Protein AF-A0A847DT88-F1 (afdb_monomer_lite)

Structure (mmCIF, N/CA/C/O backbone):
data_AF-A0A847DT88-F1
#
_entry.id   AF-A0A847DT88-F1
#
loop_
_atom_site.group_PDB
_atom_site.id
_atom_site.type_symbol
_atom_site.label_atom_id
_atom_site.label_alt_id
_atom_site.label_comp_id
_atom_site.label_asym_id
_atom_site.label_entity_id
_atom_site.label_seq_id
_atom_site.pdbx_PDB_ins_code
_atom_site.Cartn_x
_atom_site.Cartn_y
_atom_site.Cartn_z
_atom_site.occupancy
_atom_site.B_iso_or_equiv
_atom_site.auth_seq_id
_atom_site.auth_comp_id
_atom_site.auth_asym_id
_atom_site.auth_atom_id
_atom_site.pdbx_PDB_model_num
ATOM 1 N N . MET A 1 1 ? -21.018 62.733 86.954 1.00 41.62 1 MET A N 1
ATOM 2 C CA . MET A 1 1 ? -21.246 61.276 86.847 1.00 41.62 1 MET A CA 1
ATOM 3 C C . MET A 1 1 ? -22.224 61.016 85.708 1.00 41.62 1 MET A C 1
ATOM 5 O O . MET A 1 1 ? -23.299 61.587 85.731 1.00 41.62 1 MET A O 1
ATOM 9 N N . ALA A 1 2 ? -21.806 60.166 84.765 1.00 44.62 2 ALA A N 1
ATOM 10 C CA . ALA A 1 2 ? -22.601 59.378 83.811 1.00 44.62 2 ALA A CA 1
ATOM 11 C C . ALA A 1 2 ? -23.468 60.050 82.716 1.00 44.62 2 ALA A C 1
ATOM 13 O O . ALA A 1 2 ? -24.457 60.716 82.987 1.00 44.62 2 ALA A O 1
ATOM 14 N N . GLY A 1 3 ? -23.183 59.635 81.470 1.00 40.00 3 GLY A N 1
ATOM 15 C CA . GLY A 1 3 ? -24.167 59.424 80.396 1.00 40.00 3 GLY A CA 1
ATOM 16 C C . GLY A 1 3 ? -24.151 60.483 79.288 1.00 40.00 3 GLY A C 1
ATOM 17 O O . GLY A 1 3 ? -24.139 61.665 79.569 1.00 40.00 3 GLY A O 1
ATOM 18 N N . ARG A 1 4 ? -24.188 60.165 77.993 1.00 46.09 4 ARG A N 1
ATOM 19 C CA . ARG A 1 4 ? -24.319 58.883 77.293 1.00 46.09 4 ARG A CA 1
ATOM 20 C C . ARG A 1 4 ? -23.948 59.117 75.820 1.00 46.09 4 ARG A C 1
ATOM 22 O O . ARG A 1 4 ? -24.360 60.094 75.210 1.00 46.09 4 ARG A O 1
ATOM 29 N N . SER A 1 5 ? -23.182 58.172 75.295 1.00 59.91 5 SER A N 1
ATOM 30 C CA . SER A 1 5 ? -22.892 57.888 73.886 1.00 59.91 5 SER A CA 1
ATOM 31 C C . SER A 1 5 ? -24.129 57.856 72.970 1.00 59.91 5 SER A C 1
ATOM 33 O O . SER A 1 5 ? -25.102 57.203 73.332 1.00 59.91 5 SER A O 1
ATOM 35 N N . LEU A 1 6 ? -24.025 58.444 71.764 1.00 51.62 6 LEU A N 1
ATOM 36 C CA . LEU A 1 6 ? -24.743 58.067 70.526 1.00 51.62 6 LEU A CA 1
ATOM 37 C C . LEU A 1 6 ? -23.864 58.483 69.318 1.00 51.62 6 LEU A C 1
ATOM 39 O O . LEU A 1 6 ? -23.797 59.650 68.955 1.00 51.62 6 LEU A O 1
ATOM 43 N N . ASN A 1 7 ? -22.970 57.636 68.805 1.00 53.47 7 ASN A N 1
ATOM 44 C CA . ASN A 1 7 ? -23.227 56.530 67.873 1.00 53.47 7 ASN A CA 1
ATOM 45 C C . ASN A 1 7 ? -23.867 56.985 66.540 1.00 53.47 7 ASN A C 1
ATOM 47 O O . ASN A 1 7 ? -25.078 56.905 66.363 1.00 53.47 7 ASN A O 1
ATOM 51 N N . ARG A 1 8 ? -23.041 57.409 65.570 1.00 51.41 8 ARG A N 1
ATOM 52 C CA . ARG A 1 8 ? -23.407 57.413 64.141 1.00 51.41 8 ARG A CA 1
ATOM 53 C C . ARG A 1 8 ? -22.542 56.402 63.394 1.00 51.41 8 ARG A C 1
ATOM 55 O O . ARG A 1 8 ? -21.499 56.735 62.839 1.00 51.41 8 ARG A O 1
ATOM 62 N N . ARG A 1 9 ? -22.992 55.146 63.397 1.00 55.00 9 ARG A N 1
ATOM 63 C CA . ARG A 1 9 ? -22.516 54.115 62.470 1.00 55.00 9 ARG A CA 1
ATOM 64 C C . ARG A 1 9 ? -23.009 54.460 61.069 1.00 55.00 9 ARG A C 1
ATOM 66 O O . ARG A 1 9 ? -24.211 54.488 60.816 1.00 55.00 9 ARG A O 1
ATOM 73 N N . ARG A 1 10 ? -22.065 54.736 60.172 1.00 61.44 10 ARG A N 1
ATOM 74 C CA . ARG A 1 10 ? -22.292 54.831 58.731 1.00 61.44 10 ARG A CA 1
ATOM 75 C C . ARG A 1 10 ? -22.450 53.403 58.209 1.00 61.44 10 ARG A C 1
ATOM 77 O O . ARG A 1 10 ? -21.512 52.615 58.284 1.00 61.44 10 ARG A O 1
ATOM 84 N N . TRP A 1 11 ? -23.655 53.074 57.765 1.00 50.69 11 TRP A N 1
ATOM 85 C CA . TRP A 1 11 ? -23.978 51.827 57.085 1.00 50.69 11 TRP A CA 1
ATOM 86 C C . TRP A 1 11 ? -23.220 51.768 55.754 1.00 50.69 11 TRP A C 1
ATOM 88 O O . TRP A 1 11 ? -23.445 52.599 54.877 1.00 50.69 11 TRP A O 1
ATOM 98 N N . ILE A 1 12 ? -22.308 50.808 55.622 1.00 57.25 12 ILE A N 1
ATOM 99 C CA . ILE A 1 12 ? -21.834 50.316 54.328 1.00 57.25 12 ILE A CA 1
ATOM 100 C C . ILE A 1 12 ? -22.327 48.876 54.259 1.00 57.25 12 ILE A C 1
ATOM 102 O O . ILE A 1 12 ? -21.757 47.982 54.883 1.00 57.25 12 ILE A O 1
ATOM 106 N N . ASP A 1 13 ? -23.435 48.686 53.548 1.00 52.19 13 ASP A N 1
ATOM 107 C CA . ASP A 1 13 ? -23.951 47.375 53.177 1.00 52.19 13 ASP A CA 1
ATOM 108 C C . ASP A 1 13 ? -23.010 46.738 52.151 1.00 52.19 13 ASP A C 1
ATOM 110 O O . ASP A 1 13 ? -23.148 46.914 50.940 1.00 52.19 13 ASP A O 1
ATOM 114 N N . SER A 1 14 ? -22.045 45.964 52.636 1.00 59.62 14 SER A N 1
ATOM 115 C CA . SER A 1 14 ? -21.338 44.989 51.810 1.00 59.62 14 SER A CA 1
ATOM 116 C C . SER A 1 14 ? -22.218 43.746 51.699 1.00 59.62 14 SER A C 1
ATOM 118 O O . SER A 1 14 ? -22.189 42.875 52.568 1.00 59.62 14 SER A O 1
ATOM 120 N N . ARG A 1 15 ? -23.027 43.654 50.637 1.00 58.81 15 ARG A N 1
ATOM 121 C CA . ARG A 1 15 ? -23.693 42.394 50.269 1.00 58.81 15 ARG A CA 1
ATOM 122 C C . ARG A 1 15 ? -22.608 41.324 50.055 1.00 58.81 15 ARG A C 1
ATOM 124 O O . ARG A 1 15 ? -21.736 41.551 49.213 1.00 58.81 15 ARG A O 1
ATOM 131 N N . PRO A 1 16 ? -22.618 40.178 50.762 1.00 53.41 16 PRO A N 1
ATOM 132 C CA . PRO A 1 16 ? -21.687 39.099 50.463 1.00 53.41 16 PRO A CA 1
ATOM 133 C C . PRO A 1 16 ? -21.986 38.584 49.052 1.00 53.41 16 PRO A C 1
ATOM 135 O O . PRO A 1 16 ? -23.102 38.167 48.741 1.00 53.41 16 PRO A O 1
ATOM 138 N N . GLY A 1 17 ? -20.994 38.708 48.171 1.00 53.78 17 GLY A N 1
ATOM 139 C CA . GLY A 1 17 ? -21.103 38.341 46.768 1.00 53.78 17 GLY A CA 1
ATOM 140 C C . GLY A 1 17 ? -21.429 36.860 46.608 1.00 53.78 17 GLY A C 1
ATOM 141 O O . GLY A 1 17 ? -20.815 36.008 47.237 1.00 53.78 17 GLY A O 1
ATOM 142 N N . VAL A 1 18 ? -22.362 36.562 45.707 1.00 55.72 18 VAL A N 1
ATOM 143 C CA . VAL A 1 18 ? -22.735 35.207 45.255 1.00 55.72 18 VAL A CA 1
ATOM 144 C C . VAL A 1 18 ? -21.603 34.544 44.431 1.00 55.72 18 VAL A C 1
ATOM 146 O O . VAL A 1 18 ? -21.660 33.365 44.093 1.00 55.72 18 VAL A O 1
ATOM 149 N N . GLY A 1 19 ? -20.526 35.286 44.145 1.00 57.56 19 GLY A N 1
ATOM 150 C CA . GLY A 1 19 ? -19.378 34.864 43.338 1.00 57.56 19 GLY A CA 1
ATOM 151 C C . GLY A 1 19 ? -18.666 33.574 43.779 1.00 57.56 19 GLY A C 1
ATOM 152 O O . GLY A 1 19 ? -18.529 32.679 42.948 1.00 57.56 19 GLY A O 1
ATOM 153 N N . PRO A 1 20 ? -18.226 33.405 45.041 1.00 59.47 20 PRO A N 1
ATOM 154 C CA . PRO A 1 20 ? -17.374 32.277 45.417 1.00 59.47 20 PRO A CA 1
ATOM 155 C C . PRO A 1 20 ? -18.112 30.931 45.354 1.00 59.47 20 PRO A C 1
ATOM 157 O O . PRO A 1 20 ? -17.500 29.907 45.066 1.00 59.47 20 PRO A O 1
ATOM 160 N N . LEU A 1 21 ? -19.434 30.936 45.550 1.00 61.62 21 LEU A N 1
ATOM 161 C CA . LEU A 1 21 ? -20.271 29.735 45.507 1.00 61.62 21 LEU A CA 1
ATOM 162 C C . LEU A 1 21 ? -20.479 29.235 44.067 1.00 61.62 21 LEU A C 1
ATOM 164 O O . LEU A 1 21 ? -20.412 28.035 43.812 1.00 61.62 21 LEU A O 1
ATOM 168 N N . LEU A 1 22 ? -20.640 30.153 43.108 1.00 62.78 22 LEU A N 1
ATOM 169 C CA . LEU A 1 22 ? -20.729 29.820 41.682 1.00 62.78 22 LEU A CA 1
ATOM 170 C C . LEU A 1 22 ? -19.383 29.335 41.114 1.00 62.78 22 LEU A C 1
ATOM 172 O O . LEU A 1 22 ? -19.357 28.382 40.336 1.00 62.78 22 LEU A O 1
ATOM 176 N N . PHE A 1 23 ? -18.263 29.926 41.548 1.00 63.69 23 PHE A N 1
ATOM 177 C CA . PHE A 1 23 ? -16.922 29.472 41.155 1.00 63.69 23 PHE A CA 1
ATOM 178 C C . PHE A 1 23 ? -16.596 28.067 41.684 1.00 63.69 23 PHE A C 1
ATOM 180 O O . PHE A 1 23 ? -16.048 27.249 40.945 1.00 63.69 23 PHE A O 1
ATOM 187 N N . ALA A 1 24 ? -16.971 27.758 42.930 1.00 69.00 24 ALA A N 1
ATOM 188 C CA . ALA A 1 24 ? -16.750 26.435 43.514 1.00 69.00 24 ALA A CA 1
ATOM 189 C C . ALA A 1 24 ? -17.526 25.327 42.774 1.00 69.00 24 ALA A C 1
ATOM 191 O O . ALA A 1 24 ? -16.980 24.252 42.521 1.00 69.00 24 ALA A O 1
ATOM 192 N N . LEU A 1 25 ? -18.772 25.599 42.367 1.00 75.31 25 LEU A N 1
ATOM 193 C CA . LEU A 1 25 ? -19.592 24.650 41.605 1.00 75.31 25 LEU A CA 1
ATOM 194 C C . LEU A 1 25 ? -19.042 24.400 40.194 1.00 75.31 25 LEU A C 1
ATOM 196 O O . LEU A 1 25 ? -18.998 23.253 39.747 1.00 75.31 25 LEU A O 1
ATOM 200 N N . ALA A 1 26 ? -18.571 25.446 39.509 1.00 76.44 26 ALA A N 1
ATOM 201 C CA . ALA A 1 26 ? -17.966 25.315 38.184 1.00 76.44 26 ALA A CA 1
ATOM 202 C C . ALA A 1 26 ? -16.674 24.477 38.214 1.00 76.44 26 ALA A C 1
ATOM 204 O O . ALA A 1 26 ? -16.466 23.620 37.353 1.00 76.44 26 ALA A O 1
ATOM 205 N N . ALA A 1 27 ? -15.832 24.673 39.235 1.00 78.31 27 ALA A N 1
ATOM 206 C CA . ALA A 1 27 ? -14.614 23.888 39.417 1.00 78.31 27 ALA A CA 1
ATOM 207 C C . ALA A 1 27 ? -14.921 22.405 39.696 1.00 78.31 27 ALA A C 1
ATOM 209 O O . ALA A 1 27 ? -14.316 21.527 39.083 1.00 78.31 27 ALA A O 1
ATOM 210 N N . ALA A 1 28 ? -15.900 22.115 40.560 1.00 82.19 28 ALA A N 1
ATOM 211 C CA . ALA A 1 28 ? -16.315 20.743 40.855 1.00 82.19 28 ALA A CA 1
ATOM 212 C C . ALA A 1 28 ? -16.871 20.019 39.615 1.00 82.19 28 ALA A C 1
ATOM 214 O O . ALA A 1 28 ? -16.543 18.854 39.384 1.00 82.19 28 ALA A O 1
ATOM 215 N N . ALA A 1 29 ? -17.650 20.713 38.778 1.00 86.00 29 ALA A N 1
ATOM 216 C CA . ALA A 1 29 ? -18.177 20.158 37.532 1.00 86.00 29 ALA A CA 1
ATOM 217 C C . ALA A 1 29 ? -17.068 19.829 36.517 1.00 86.00 29 ALA A C 1
ATOM 219 O O . ALA A 1 29 ? -17.106 18.773 35.887 1.00 86.00 29 ALA A O 1
ATOM 220 N N . LEU A 1 30 ? -16.048 20.686 36.392 1.00 84.94 30 LEU A N 1
ATOM 221 C CA . LEU A 1 30 ? -14.886 20.433 35.530 1.00 84.94 30 LEU A CA 1
ATOM 222 C C . LEU A 1 30 ? -14.057 19.237 36.007 1.00 84.94 30 LEU A C 1
ATOM 224 O O . LEU A 1 30 ? -13.647 18.418 35.186 1.00 84.94 30 LEU A O 1
ATOM 228 N N . VAL A 1 31 ? -13.846 19.100 37.319 1.00 87.12 31 VAL A N 1
ATOM 229 C CA . VAL A 1 31 ? -13.138 17.945 37.895 1.00 87.12 31 VAL A CA 1
ATOM 230 C C . VAL A 1 31 ? -13.933 16.658 37.678 1.00 87.12 31 VAL A C 1
ATOM 232 O O . VAL A 1 31 ? -13.358 15.652 37.265 1.00 87.12 31 VAL A O 1
ATOM 235 N N . ALA A 1 32 ? -15.251 16.688 37.886 1.00 84.94 32 ALA A N 1
ATOM 236 C CA . ALA A 1 32 ? -16.119 15.541 37.634 1.00 84.94 32 ALA A CA 1
ATOM 237 C C . ALA A 1 32 ? -16.127 15.143 36.148 1.00 84.94 32 ALA A C 1
ATOM 239 O O . ALA A 1 32 ? -16.037 13.959 35.834 1.00 84.94 32 ALA A O 1
ATOM 240 N N . LEU A 1 33 ? -16.160 16.118 35.233 1.00 85.06 33 LEU A N 1
ATOM 241 C CA . LEU A 1 33 ? -16.088 15.872 33.793 1.00 85.06 33 LEU A CA 1
ATOM 242 C C . LEU A 1 33 ? -14.725 15.301 33.381 1.00 85.06 33 LEU A C 1
ATOM 244 O O . LEU A 1 33 ? -14.675 14.344 32.615 1.00 85.06 33 LEU A O 1
ATOM 248 N N . ALA A 1 34 ? -13.622 15.833 33.912 1.00 83.31 34 ALA A N 1
ATOM 249 C CA . ALA A 1 34 ? -12.282 15.314 33.648 1.00 83.31 34 ALA A CA 1
ATOM 250 C C . ALA A 1 34 ? -12.104 13.884 34.188 1.00 83.31 34 ALA A C 1
ATOM 252 O O . ALA A 1 34 ? -11.543 13.035 33.497 1.00 83.31 34 ALA A O 1
ATOM 253 N N . ALA A 1 35 ? -12.630 13.592 35.381 1.00 82.19 35 ALA A N 1
ATOM 254 C CA . ALA A 1 35 ? -12.630 12.248 35.956 1.00 82.19 35 ALA A CA 1
ATOM 255 C C . ALA A 1 35 ? -13.513 11.282 35.152 1.00 82.19 35 ALA A C 1
ATOM 257 O O . ALA A 1 35 ? -13.129 10.133 34.929 1.00 82.19 35 ALA A O 1
ATOM 258 N N . TRP A 1 36 ? -14.664 11.747 34.662 1.00 82.31 36 TRP A N 1
ATOM 259 C CA . TRP A 1 36 ? -15.524 10.968 33.779 1.00 82.31 36 TRP A CA 1
ATOM 260 C C . TRP A 1 36 ? -14.806 10.652 32.466 1.00 82.31 36 TRP A C 1
ATOM 262 O O . TRP A 1 36 ? -14.671 9.485 32.133 1.00 82.31 36 TRP A O 1
ATOM 272 N N . ILE A 1 37 ? -14.201 11.641 31.800 1.00 80.31 37 ILE A N 1
ATOM 273 C CA . ILE A 1 37 ? -13.412 11.433 30.573 1.00 80.31 37 ILE A CA 1
ATOM 274 C C . ILE A 1 37 ? -12.238 10.470 30.815 1.00 80.31 37 ILE A C 1
ATOM 276 O O . ILE A 1 37 ? -11.980 9.589 29.995 1.00 80.31 37 ILE A O 1
ATOM 280 N N . ALA A 1 38 ? -11.540 10.600 31.945 1.00 75.12 38 ALA A N 1
ATOM 281 C CA . ALA A 1 38 ? -10.420 9.729 32.293 1.00 75.12 38 ALA A CA 1
ATOM 282 C C . ALA A 1 38 ? -10.850 8.278 32.578 1.00 75.12 38 ALA A C 1
ATOM 284 O O . ALA A 1 38 ? -10.071 7.356 32.340 1.00 75.12 38 ALA A O 1
ATOM 285 N N . THR A 1 39 ? -12.078 8.063 33.060 1.00 72.69 39 THR A N 1
ATOM 286 C CA . THR A 1 39 ? -12.616 6.729 33.386 1.00 72.69 39 THR A CA 1
ATOM 287 C C . THR A 1 39 ? -13.383 6.090 32.226 1.00 72.69 39 THR A C 1
ATOM 289 O O . THR A 1 39 ? -13.315 4.875 32.056 1.00 72.69 39 THR A O 1
ATOM 292 N N . THR A 1 40 ? -14.048 6.876 31.374 1.00 67.81 40 THR A N 1
ATOM 293 C CA . THR A 1 40 ? -14.734 6.403 30.158 1.00 67.81 40 THR A CA 1
ATOM 294 C C . THR A 1 40 ? -13.842 6.376 28.926 1.00 67.81 40 THR A C 1
ATOM 296 O O . THR A 1 40 ? -14.295 5.954 27.863 1.00 67.81 40 THR A O 1
ATOM 299 N N . GLY A 1 41 ? -12.581 6.802 29.036 1.00 57.66 41 GLY A N 1
ATOM 300 C CA . GLY A 1 41 ? -11.545 6.564 28.037 1.00 57.66 41 GLY A CA 1
ATOM 301 C C . GLY A 1 41 ? -11.269 5.068 27.914 1.00 57.66 41 GLY A C 1
ATOM 302 O O . GLY A 1 41 ? -10.255 4.568 28.394 1.00 57.66 41 GLY A O 1
ATOM 303 N N . THR A 1 42 ? -12.190 4.331 27.295 1.00 57.59 42 THR A N 1
ATOM 304 C CA . THR A 1 42 ? -12.048 2.914 27.001 1.00 57.59 42 THR A CA 1
ATOM 305 C C . THR A 1 42 ? -10.837 2.759 26.096 1.00 57.59 42 THR A C 1
ATOM 307 O O . THR A 1 42 ? -10.919 2.976 24.887 1.00 57.59 42 THR A O 1
ATOM 310 N N . ARG A 1 43 ? -9.692 2.381 26.671 1.00 59.72 43 ARG A N 1
ATOM 311 C CA . ARG A 1 43 ? -8.621 1.747 25.906 1.00 59.72 43 ARG A CA 1
ATOM 312 C C . ARG A 1 43 ? -9.236 0.483 25.338 1.00 59.72 43 ARG A C 1
ATOM 314 O O . ARG A 1 43 ? -9.372 -0.493 26.063 1.00 59.72 43 ARG A O 1
ATOM 321 N N . THR A 1 44 ? -9.684 0.524 24.088 1.00 60.12 44 THR A N 1
ATOM 322 C CA . THR A 1 44 ? -10.169 -0.668 23.401 1.00 60.12 44 THR A CA 1
ATOM 323 C C . THR A 1 44 ? -8.986 -1.632 23.359 1.00 60.12 44 THR A C 1
ATOM 325 O O . THR A 1 44 ? -7.987 -1.313 22.706 1.00 60.12 44 THR A O 1
ATOM 328 N N . PRO A 1 45 ? -9.011 -2.754 24.101 1.00 59.19 45 PRO A N 1
ATOM 329 C CA . PRO A 1 45 ? -7.946 -3.730 23.979 1.00 59.19 45 PRO A CA 1
ATOM 330 C C . PRO A 1 45 ? -7.923 -4.199 22.523 1.00 59.19 45 PRO A C 1
ATOM 332 O O . PRO A 1 45 ? -8.977 -4.398 21.913 1.00 59.19 45 PRO A O 1
ATOM 335 N N . ALA A 1 46 ? -6.726 -4.333 21.948 1.00 54.44 46 ALA A N 1
ATOM 336 C CA . ALA A 1 46 ? -6.579 -4.948 20.637 1.00 54.44 46 ALA A CA 1
ATOM 337 C C . ALA A 1 46 ? -7.264 -6.320 20.691 1.00 54.44 46 ALA A C 1
ATOM 339 O O . ALA A 1 46 ? -6.918 -7.148 21.535 1.00 54.44 46 ALA A O 1
ATOM 340 N N . ALA A 1 47 ? -8.285 -6.518 19.853 1.00 56.62 47 ALA A N 1
ATOM 341 C CA . ALA A 1 47 ? -9.087 -7.730 19.877 1.00 56.62 47 ALA A CA 1
ATOM 342 C C . ALA A 1 47 ? -8.167 -8.961 19.741 1.00 56.62 47 ALA A C 1
ATOM 344 O O . ALA A 1 47 ? -7.368 -9.013 18.794 1.00 56.62 47 ALA A O 1
ATOM 345 N N . PRO A 1 48 ? -8.248 -9.947 20.655 1.00 48.25 48 PRO A N 1
ATOM 346 C CA . PRO A 1 48 ? -7.547 -11.213 20.492 1.00 48.25 48 PRO A CA 1
ATOM 347 C C . PRO A 1 48 ? -7.945 -11.822 19.142 1.00 48.25 48 PRO A C 1
ATOM 349 O O . PRO A 1 48 ? -9.129 -12.013 18.876 1.00 48.25 48 PRO A O 1
ATOM 352 N N . GLY A 1 49 ? -6.968 -12.067 18.266 1.00 56.38 49 GLY A N 1
ATOM 353 C CA . GLY A 1 49 ? -7.221 -12.563 16.908 1.00 56.38 49 GLY A CA 1
ATOM 354 C C . GLY A 1 49 ? -7.270 -11.498 15.809 1.00 56.38 49 GLY A C 1
ATOM 355 O O . GLY A 1 49 ? -7.749 -11.794 14.717 1.00 56.38 49 GLY A O 1
ATOM 356 N N . ALA A 1 50 ? -6.765 -10.280 16.046 1.00 63.09 50 ALA A N 1
ATOM 357 C CA . ALA A 1 50 ? -6.506 -9.326 14.966 1.00 63.09 50 ALA A CA 1
ATOM 358 C C . ALA A 1 50 ? -5.650 -9.992 13.869 1.00 63.09 50 ALA A C 1
ATOM 360 O O . ALA A 1 50 ? -4.474 -10.297 14.072 1.00 63.09 50 ALA A O 1
ATOM 361 N N . GLN A 1 51 ? -6.264 -10.264 12.716 1.00 72.00 51 GLN A N 1
ATOM 362 C CA . GLN A 1 51 ? -5.630 -10.981 11.617 1.00 72.00 51 GLN A CA 1
ATOM 363 C C . GLN A 1 51 ? -4.547 -10.100 10.987 1.00 72.00 51 GLN A C 1
ATOM 365 O O . GLN A 1 51 ? -4.835 -9.146 10.265 1.00 72.00 51 GLN A O 1
ATOM 370 N N . VAL A 1 52 ? -3.282 -10.414 11.271 1.00 83.06 52 VAL A N 1
ATOM 371 C CA . VAL A 1 52 ? -2.141 -9.690 10.705 1.00 83.06 52 VAL A CA 1
ATOM 372 C C . VAL A 1 52 ? -1.762 -10.310 9.365 1.00 83.06 52 VAL A C 1
ATOM 374 O O . VAL A 1 52 ? -1.203 -11.404 9.302 1.00 83.06 52 VAL A O 1
ATOM 377 N N . HIS A 1 53 ? -2.013 -9.581 8.280 1.00 87.12 53 HIS A N 1
ATOM 378 C CA . HIS A 1 53 ? -1.510 -9.940 6.957 1.00 87.12 53 HIS A CA 1
ATOM 379 C C . HIS A 1 53 ? -0.099 -9.384 6.766 1.00 87.12 53 HIS A C 1
ATOM 381 O O . HIS A 1 53 ? 0.086 -8.213 6.431 1.00 87.12 53 HIS A O 1
ATOM 387 N N . ARG A 1 54 ? 0.916 -10.229 6.973 1.00 90.00 54 ARG A N 1
ATOM 388 C CA . ARG A 1 54 ? 2.306 -9.856 6.697 1.00 90.00 54 ARG A CA 1
ATOM 389 C C . ARG A 1 54 ? 2.616 -10.032 5.211 1.00 90.00 54 ARG A C 1
ATOM 391 O O . ARG A 1 54 ? 2.627 -11.148 4.702 1.00 90.00 54 ARG A O 1
ATOM 398 N N . LEU A 1 55 ? 2.925 -8.929 4.537 1.00 90.25 55 LEU A N 1
ATOM 399 C CA . LEU A 1 55 ? 3.315 -8.918 3.127 1.00 90.25 55 LEU A CA 1
ATOM 400 C C . LEU A 1 55 ? 4.844 -8.982 3.025 1.00 90.25 55 LEU A C 1
ATOM 402 O O . LEU A 1 55 ? 5.535 -8.039 3.404 1.00 90.25 55 LEU A O 1
ATOM 406 N N . ALA A 1 56 ? 5.367 -10.118 2.559 1.00 91.69 56 ALA A N 1
ATOM 407 C CA . ALA A 1 56 ? 6.809 -10.367 2.428 1.00 91.69 56 ALA A CA 1
ATOM 408 C C . ALA A 1 56 ? 7.344 -10.144 1.002 1.00 91.69 56 ALA A C 1
ATOM 410 O O . ALA A 1 56 ? 8.554 -10.123 0.787 1.00 91.69 56 ALA A O 1
ATOM 411 N N . SER A 1 57 ? 6.455 -9.963 0.029 1.00 92.56 57 SER A N 1
ATOM 412 C CA . SER A 1 57 ? 6.794 -9.698 -1.364 1.00 92.56 57 SER A CA 1
ATOM 413 C C . SER A 1 57 ? 5.885 -8.619 -1.939 1.00 92.56 57 SER A C 1
ATOM 415 O O . SER A 1 57 ? 4.780 -8.368 -1.449 1.00 92.56 57 SER A O 1
ATOM 417 N N . ALA A 1 58 ? 6.381 -7.964 -2.977 1.00 93.81 58 ALA A N 1
ATOM 418 C CA . ALA A 1 58 ? 5.648 -6.998 -3.769 1.00 93.81 58 ALA A CA 1
ATOM 419 C C . ALA A 1 58 ? 6.034 -7.135 -5.240 1.00 93.81 58 ALA A C 1
ATOM 421 O O . ALA A 1 58 ? 6.956 -7.855 -5.616 1.00 93.81 58 ALA A O 1
ATOM 422 N N . GLU A 1 59 ? 5.324 -6.397 -6.069 1.00 94.44 59 GLU A N 1
ATOM 423 C CA . GLU A 1 59 ? 5.716 -6.087 -7.425 1.00 94.44 59 GLU A CA 1
ATOM 424 C C . GLU A 1 59 ? 6.156 -4.620 -7.476 1.00 94.44 59 GLU A C 1
ATOM 426 O O . GLU A 1 59 ? 5.532 -3.767 -6.846 1.00 94.44 59 GLU A O 1
ATOM 431 N N . VAL A 1 60 ? 7.221 -4.312 -8.210 1.00 92.50 60 VAL A N 1
ATOM 432 C CA . VAL A 1 60 ? 7.773 -2.964 -8.352 1.00 92.50 60 VAL A CA 1
ATOM 433 C C . VAL A 1 60 ? 7.749 -2.513 -9.807 1.00 92.50 60 VAL A C 1
ATOM 435 O O . VAL A 1 60 ? 8.033 -3.290 -10.722 1.00 92.50 60 VAL A O 1
ATOM 438 N N . LEU A 1 61 ? 7.437 -1.239 -10.010 1.00 91.94 61 LEU A N 1
ATOM 439 C CA . LEU A 1 61 ? 7.516 -0.551 -11.291 1.00 91.94 61 LEU A CA 1
ATOM 440 C C . LEU A 1 61 ? 8.200 0.803 -11.083 1.00 91.94 61 LEU A C 1
ATOM 442 O O . LEU A 1 61 ? 7.940 1.489 -10.096 1.00 91.94 61 LEU A O 1
ATOM 446 N N . VAL A 1 62 ? 9.089 1.180 -12.000 1.00 89.88 62 VAL A N 1
ATOM 447 C CA . VAL A 1 62 ? 9.642 2.540 -12.051 1.00 89.88 62 VAL A CA 1
ATOM 448 C C . VAL A 1 62 ? 8.799 3.332 -13.030 1.00 89.88 62 VAL A C 1
ATOM 450 O O . VAL A 1 62 ? 8.800 3.011 -14.217 1.00 89.88 62 VAL A O 1
ATOM 453 N N . ASP A 1 63 ? 8.070 4.310 -12.513 1.00 87.75 63 ASP A N 1
ATOM 454 C CA . ASP A 1 63 ? 7.143 5.143 -13.270 1.00 87.75 63 ASP A CA 1
ATOM 455 C C . ASP A 1 63 ? 6.862 6.417 -12.462 1.00 87.75 63 ASP A C 1
ATOM 457 O O . ASP A 1 63 ? 6.610 6.339 -11.257 1.00 87.75 63 ASP A O 1
ATOM 461 N N . ASP A 1 64 ? 6.902 7.570 -13.123 1.00 87.81 64 ASP A N 1
ATOM 462 C CA . ASP A 1 64 ? 6.644 8.888 -12.532 1.00 87.81 64 ASP A CA 1
ATOM 463 C C . ASP A 1 64 ? 5.165 9.304 -12.635 1.00 87.81 64 ASP A C 1
ATOM 465 O O . ASP A 1 64 ? 4.801 10.437 -12.313 1.00 87.81 64 ASP A O 1
ATOM 469 N N . ALA A 1 65 ? 4.287 8.384 -13.051 1.00 88.88 65 ALA A N 1
ATOM 470 C CA . ALA A 1 65 ? 2.844 8.572 -13.023 1.00 88.88 65 ALA A CA 1
ATOM 471 C C . ALA A 1 65 ? 2.352 9.060 -11.650 1.00 88.88 65 ALA A C 1
ATOM 473 O O . ALA A 1 65 ? 2.843 8.662 -10.590 1.00 88.88 65 ALA A O 1
ATOM 474 N N . THR A 1 66 ? 1.332 9.920 -11.656 1.00 88.75 66 THR A N 1
ATOM 475 C CA . THR A 1 66 ? 0.744 10.478 -10.430 1.00 88.75 66 THR A CA 1
ATOM 476 C C . THR A 1 66 ? -0.427 9.661 -9.886 1.00 88.75 66 THR A C 1
ATOM 478 O O . THR A 1 66 ? -0.857 9.904 -8.755 1.00 88.75 66 THR A O 1
ATOM 481 N N . SER A 1 67 ? -0.916 8.692 -10.655 1.00 91.81 67 SER A N 1
ATOM 482 C CA . SER A 1 67 ? -1.988 7.759 -10.314 1.00 91.81 67 SER A CA 1
ATOM 483 C C . SER A 1 67 ? -1.492 6.310 -10.421 1.00 91.81 67 SER A C 1
ATOM 485 O O . SER A 1 67 ? -0.485 6.063 -11.086 1.00 91.81 67 SER A O 1
ATOM 487 N N . PRO A 1 68 ? -2.167 5.345 -9.761 1.00 93.81 68 PRO A N 1
ATOM 488 C CA . PRO A 1 68 ? -1.763 3.944 -9.804 1.00 93.81 68 PRO A CA 1
ATOM 489 C C . PRO A 1 68 ? -1.619 3.418 -11.244 1.00 93.81 68 PRO A C 1
ATOM 491 O O . PRO A 1 68 ? -2.581 3.517 -12.012 1.00 93.81 68 PRO A O 1
ATOM 494 N N . PRO A 1 69 ? -0.464 2.829 -11.608 1.00 94.12 69 PRO A N 1
ATOM 495 C CA . PRO A 1 69 ? -0.248 2.262 -12.933 1.00 94.12 69 PRO A CA 1
ATOM 496 C C . PRO A 1 69 ? -1.216 1.105 -13.232 1.00 94.12 69 PRO A C 1
ATOM 498 O O . PRO A 1 69 ? -1.680 0.423 -12.309 1.00 94.12 69 PRO A O 1
ATOM 501 N N . PRO A 1 70 ? -1.502 0.826 -14.516 1.00 93.50 70 PRO A N 1
ATOM 502 C CA . PRO A 1 70 ? -2.425 -0.232 -14.903 1.00 93.50 70 PRO A CA 1
ATOM 503 C C . PRO A 1 70 ? -1.929 -1.621 -14.488 1.00 93.50 70 PRO A C 1
ATOM 505 O O . PRO A 1 70 ? -0.730 -1.891 -14.346 1.00 93.50 70 PRO A O 1
ATOM 508 N N . ASN A 1 71 ? -2.875 -2.557 -14.355 1.00 90.88 71 ASN A N 1
ATOM 509 C CA . ASN A 1 71 ? -2.554 -3.915 -13.920 1.00 90.88 71 ASN A CA 1
ATOM 510 C C . ASN A 1 71 ? -1.594 -4.647 -14.867 1.00 90.88 71 ASN A C 1
ATOM 512 O O . ASN A 1 71 ? -0.767 -5.422 -14.384 1.00 90.88 71 ASN A O 1
ATOM 516 N N . ALA A 1 72 ? -1.695 -4.351 -16.165 1.00 93.25 72 ALA A N 1
ATOM 517 C CA . ALA A 1 72 ? -0.915 -4.938 -17.251 1.00 93.25 72 ALA A CA 1
ATOM 518 C C . ALA A 1 72 ? 0.463 -4.283 -17.480 1.00 93.25 72 ALA A C 1
ATOM 520 O O . ALA A 1 72 ? 1.137 -4.630 -18.444 1.00 93.25 72 ALA A O 1
ATOM 521 N N . ALA A 1 73 ? 0.891 -3.331 -16.640 1.00 93.31 73 ALA A N 1
ATOM 522 C CA . ALA A 1 73 ? 2.232 -2.757 -16.759 1.00 93.31 73 ALA A CA 1
ATOM 523 C C . ALA A 1 73 ? 3.334 -3.807 -16.499 1.00 93.31 73 ALA A C 1
ATOM 525 O O . ALA A 1 73 ? 3.081 -4.884 -15.956 1.00 93.31 73 ALA A O 1
ATOM 526 N N . ASN A 1 74 ? 4.579 -3.474 -16.848 1.00 93.31 74 ASN A N 1
ATOM 527 C CA . ASN A 1 74 ? 5.745 -4.359 -16.716 1.00 93.31 74 ASN A CA 1
ATOM 528 C C . ASN A 1 74 ? 6.262 -4.444 -15.267 1.00 93.31 74 ASN A C 1
ATOM 530 O O . ASN A 1 74 ? 7.393 -4.064 -14.957 1.00 93.31 74 ASN A O 1
ATOM 534 N N . TRP A 1 75 ? 5.403 -4.919 -14.373 1.00 93.62 75 TRP A N 1
ATOM 535 C CA . TRP A 1 75 ? 5.670 -5.130 -12.956 1.00 93.62 75 TRP A CA 1
ATOM 536 C C . TRP A 1 75 ? 6.741 -6.207 -12.734 1.00 93.62 75 TRP A C 1
ATOM 538 O O . TRP A 1 75 ? 6.706 -7.267 -13.354 1.00 93.62 75 TRP A O 1
ATOM 548 N N . GLN A 1 76 ? 7.690 -5.950 -11.831 1.0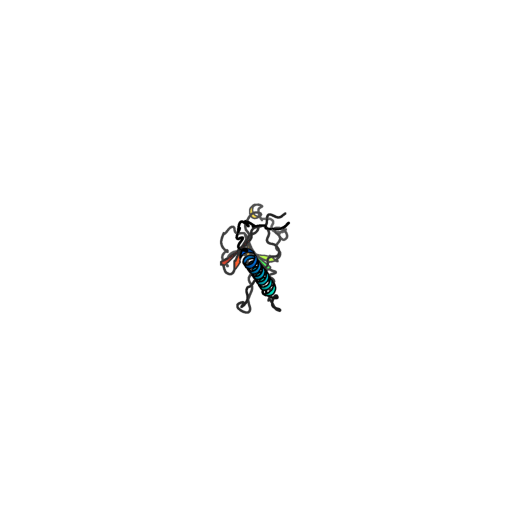0 92.31 76 GLN A N 1
ATOM 549 C CA . GLN A 1 76 ? 8.762 -6.891 -11.492 1.00 92.31 76 GLN A CA 1
ATOM 550 C C . GLN A 1 76 ? 8.606 -7.400 -10.058 1.00 92.31 76 GLN A C 1
ATOM 552 O O . GLN A 1 76 ? 8.424 -6.580 -9.162 1.00 92.31 76 GLN A O 1
ATOM 557 N N . PRO A 1 77 ? 8.715 -8.708 -9.784 1.00 92.38 77 PRO A N 1
ATOM 558 C CA . PRO A 1 77 ? 8.648 -9.208 -8.415 1.00 92.38 77 PRO A CA 1
ATOM 559 C C . PRO A 1 77 ? 9.846 -8.720 -7.585 1.00 92.38 77 PRO A C 1
ATOM 561 O O . PRO A 1 77 ? 10.971 -8.630 -8.080 1.00 92.38 77 PRO A O 1
ATOM 564 N N . VAL A 1 78 ? 9.611 -8.421 -6.307 1.00 89.88 78 VAL A N 1
ATOM 565 C CA . VAL A 1 78 ? 10.635 -8.018 -5.338 1.00 89.88 78 VAL A CA 1
ATOM 566 C C . VAL A 1 78 ? 10.308 -8.557 -3.942 1.00 89.88 78 VAL A C 1
ATOM 568 O O . VAL A 1 78 ? 9.146 -8.618 -3.534 1.00 89.88 78 VAL A O 1
ATOM 571 N N . ALA A 1 79 ? 11.338 -8.957 -3.197 1.00 90.81 79 ALA A N 1
ATOM 572 C CA . ALA A 1 79 ? 11.209 -9.329 -1.790 1.00 90.81 79 ALA A CA 1
ATOM 573 C C . ALA A 1 79 ? 11.238 -8.080 -0.897 1.00 90.81 79 ALA A C 1
ATOM 575 O O . ALA A 1 79 ? 11.949 -7.117 -1.183 1.00 90.81 79 ALA A O 1
ATOM 576 N N . LEU A 1 80 ? 10.485 -8.104 0.201 1.00 89.06 80 LEU A N 1
ATOM 577 C CA . LEU A 1 80 ? 10.450 -7.026 1.185 1.00 89.06 80 LEU A CA 1
ATOM 578 C C . LEU A 1 80 ? 11.198 -7.422 2.470 1.00 89.06 80 LEU A C 1
ATOM 580 O O . LEU A 1 80 ? 11.107 -8.575 2.894 1.00 89.06 80 LEU A O 1
ATOM 584 N N . PRO A 1 81 ? 11.881 -6.477 3.147 1.00 89.88 81 PRO A N 1
ATOM 585 C CA . PRO A 1 81 ? 12.031 -5.066 2.777 1.00 89.88 81 PRO A CA 1
ATOM 586 C C . PRO A 1 81 ? 12.965 -4.872 1.570 1.00 89.88 81 PRO A C 1
ATOM 588 O O . PRO A 1 81 ? 14.081 -5.385 1.566 1.00 89.88 81 PRO A O 1
ATOM 591 N N . ASP A 1 82 ? 12.534 -4.081 0.581 1.00 85.06 82 ASP A N 1
ATOM 592 C CA . ASP A 1 82 ? 13.404 -3.684 -0.532 1.00 85.06 82 ASP A CA 1
ATOM 593 C C . ASP A 1 82 ? 14.279 -2.500 -0.102 1.00 85.06 82 ASP A C 1
ATOM 595 O O . ASP A 1 82 ? 13.795 -1.493 0.423 1.00 85.06 82 ASP A O 1
ATOM 599 N N . ARG A 1 83 ? 15.589 -2.615 -0.319 1.00 76.00 83 ARG A N 1
ATOM 600 C CA . ARG A 1 83 ? 16.540 -1.519 -0.115 1.00 76.00 83 ARG A CA 1
ATOM 601 C C . ARG A 1 83 ? 17.021 -1.061 -1.480 1.00 76.00 83 ARG A C 1
ATOM 603 O O . ARG A 1 83 ? 17.606 -1.844 -2.230 1.00 76.00 83 ARG A O 1
ATOM 610 N N . ARG A 1 84 ? 16.839 0.229 -1.776 1.00 64.69 84 ARG A N 1
ATOM 611 C CA . ARG A 1 84 ? 17.308 0.861 -3.018 1.00 64.69 84 ARG A CA 1
ATOM 612 C C . ARG A 1 84 ? 18.782 0.495 -3.262 1.00 64.69 84 ARG A C 1
ATOM 614 O O . ARG A 1 84 ? 19.654 0.899 -2.504 1.00 64.69 84 ARG A O 1
ATOM 621 N N . GLY A 1 85 ? 19.043 -0.307 -4.296 1.00 56.47 85 GLY A N 1
ATOM 622 C CA . GLY A 1 85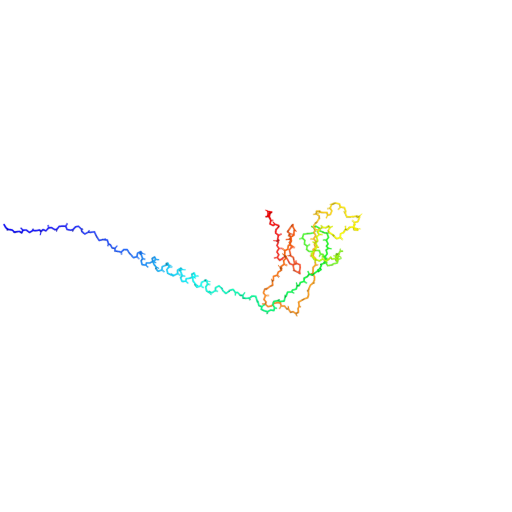 ? 20.397 -0.688 -4.722 1.00 56.47 85 GLY A CA 1
ATOM 623 C C . GLY A 1 85 ? 21.021 -1.920 -4.049 1.00 56.47 85 GLY A C 1
ATOM 624 O O . GLY A 1 85 ? 22.096 -2.325 -4.476 1.00 56.47 85 GLY A O 1
ATOM 625 N N . ALA A 1 86 ? 20.381 -2.560 -3.063 1.00 51.97 86 ALA A N 1
ATOM 626 C CA . ALA A 1 86 ? 21.002 -3.679 -2.337 1.00 51.97 86 ALA A CA 1
ATOM 627 C C . ALA A 1 86 ? 20.963 -5.029 -3.083 1.00 51.97 86 ALA A C 1
ATOM 629 O O . ALA A 1 86 ? 21.782 -5.898 -2.802 1.00 51.97 86 ALA A O 1
ATOM 630 N N . GLY A 1 87 ? 20.038 -5.210 -4.032 1.00 46.59 87 GLY A N 1
ATOM 631 C CA . GLY A 1 87 ? 19.799 -6.500 -4.699 1.00 46.59 87 GLY A CA 1
ATOM 632 C C . GLY A 1 87 ? 20.109 -6.549 -6.196 1.00 46.59 87 GLY A C 1
ATOM 633 O O . GLY A 1 87 ? 19.678 -7.479 -6.861 1.00 46.59 87 GLY A O 1
ATOM 634 N N . ARG A 1 88 ? 20.783 -5.545 -6.769 1.00 53.06 88 ARG A N 1
ATOM 635 C CA . ARG A 1 88 ? 21.030 -5.481 -8.223 1.00 53.06 88 ARG A CA 1
ATOM 636 C C . ARG A 1 88 ? 22.507 -5.247 -8.525 1.00 53.06 88 ARG A C 1
ATOM 638 O O . ARG A 1 88 ? 22.864 -4.213 -9.078 1.00 53.06 88 ARG A O 1
ATOM 645 N N . ARG A 1 89 ? 23.365 -6.203 -8.152 1.00 47.62 89 ARG A N 1
ATOM 646 C CA . ARG A 1 89 ? 24.757 -6.254 -8.643 1.00 47.62 89 ARG A CA 1
ATOM 647 C C . ARG A 1 89 ? 24.821 -6.636 -10.131 1.00 47.62 89 ARG A C 1
ATOM 649 O O . ARG A 1 89 ? 25.785 -6.299 -10.804 1.00 47.62 89 ARG A O 1
ATOM 656 N N . ASP A 1 90 ? 23.740 -7.211 -10.652 1.00 44.59 90 ASP A N 1
ATOM 657 C CA . ASP A 1 90 ? 23.682 -7.812 -11.989 1.00 44.59 90 ASP A CA 1
ATOM 658 C C . ASP A 1 90 ? 22.983 -6.893 -13.012 1.00 44.59 90 ASP A C 1
ATOM 660 O O . ASP A 1 90 ? 22.967 -7.158 -14.213 1.00 44.59 90 ASP A O 1
ATOM 664 N N . ALA A 1 91 ? 22.419 -5.763 -12.568 1.00 47.47 91 ALA A N 1
ATOM 665 C CA . ALA A 1 91 ? 21.783 -4.788 -13.450 1.00 47.47 91 ALA A CA 1
ATOM 666 C C . ALA A 1 91 ? 22.821 -3.814 -14.027 1.00 47.47 91 ALA A C 1
ATOM 668 O O . ALA A 1 91 ? 22.728 -2.602 -13.825 1.00 47.47 91 ALA A O 1
ATOM 669 N N . GLY A 1 92 ? 23.787 -4.338 -14.787 1.00 40.00 92 GLY A N 1
ATOM 670 C CA . GLY A 1 92 ? 24.817 -3.592 -15.527 1.00 40.00 92 GLY A CA 1
ATOM 671 C C . GLY A 1 92 ? 24.294 -2.652 -16.629 1.00 40.00 92 GLY A C 1
ATOM 672 O O . GLY A 1 92 ? 24.977 -2.410 -17.617 1.00 40.00 92 GLY A O 1
ATOM 673 N N . ARG A 1 93 ? 23.066 -2.134 -16.510 1.00 43.81 93 ARG A N 1
ATOM 674 C CA . ARG A 1 93 ? 22.453 -1.198 -17.464 1.00 43.81 93 ARG A CA 1
ATOM 675 C C . ARG A 1 93 ? 21.316 -0.369 -16.856 1.00 43.81 93 ARG A C 1
ATOM 677 O O . ARG A 1 93 ? 20.353 -0.034 -17.539 1.00 43.81 93 ARG A O 1
ATOM 684 N N . TRP A 1 94 ? 21.347 -0.072 -15.560 1.00 48.19 94 TRP A N 1
ATOM 685 C CA . TRP A 1 94 ? 20.401 0.885 -14.979 1.00 48.19 94 TRP A CA 1
ATOM 686 C C . TRP A 1 94 ? 21.115 2.223 -14.810 1.00 48.19 94 TRP A C 1
ATOM 688 O O . TRP A 1 94 ? 21.850 2.433 -13.851 1.00 48.19 94 TRP A O 1
ATOM 698 N N . SER A 1 95 ? 20.937 3.086 -15.817 1.00 46.06 95 SER A N 1
ATOM 699 C CA . SER A 1 95 ? 21.476 4.448 -15.879 1.00 46.06 95 SER A CA 1
ATOM 700 C C . SER A 1 95 ? 21.280 5.189 -14.555 1.00 46.06 95 SER A C 1
ATOM 702 O O . SER A 1 95 ? 20.228 5.068 -13.918 1.00 46.06 95 SER A O 1
ATOM 704 N N . ALA A 1 96 ? 22.278 5.985 -14.168 1.00 48.69 96 ALA A N 1
ATOM 705 C CA . ALA A 1 96 ? 22.256 6.827 -12.977 1.00 48.69 96 ALA A CA 1
ATOM 706 C C . ALA A 1 96 ? 20.987 7.700 -12.875 1.00 48.69 96 ALA A C 1
ATOM 708 O O . ALA A 1 96 ? 20.571 7.993 -11.761 1.00 48.69 96 ALA A O 1
ATOM 709 N N . SER A 1 97 ? 20.313 8.003 -13.992 1.00 52.38 97 SER A N 1
ATOM 710 C CA . SER A 1 97 ? 19.042 8.740 -14.030 1.00 52.38 97 SER A CA 1
ATOM 711 C C . SER A 1 97 ? 17.857 8.039 -13.345 1.00 52.38 97 SER A C 1
ATOM 713 O O . SER A 1 97 ? 16.936 8.704 -12.890 1.00 52.38 97 SER A O 1
ATOM 715 N N . ARG A 1 98 ? 17.857 6.704 -13.198 1.00 55.22 98 ARG A N 1
ATOM 716 C CA . ARG A 1 98 ? 16.785 5.981 -12.474 1.00 55.22 98 ARG A CA 1
ATOM 717 C C . ARG A 1 98 ? 16.979 5.943 -10.961 1.00 55.22 98 ARG A C 1
ATOM 719 O O . ARG A 1 98 ? 16.137 5.382 -10.254 1.00 55.22 98 ARG A O 1
ATOM 726 N N . ARG A 1 99 ? 18.088 6.490 -10.450 1.00 58.62 99 ARG A N 1
ATOM 727 C CA . ARG A 1 99 ? 18.275 6.653 -9.006 1.00 58.62 99 ARG A CA 1
ATOM 728 C C . ARG A 1 99 ? 17.407 7.749 -8.415 1.00 58.62 99 ARG A C 1
ATOM 730 O O . ARG A 1 99 ? 17.269 7.709 -7.210 1.00 58.62 99 ARG A O 1
ATOM 737 N N . ASP A 1 100 ? 16.769 8.598 -9.215 1.00 64.94 100 ASP A N 1
ATOM 738 C CA . ASP A 1 100 ? 15.843 9.626 -8.714 1.00 64.94 100 ASP A CA 1
ATOM 739 C C . ASP A 1 100 ? 14.387 9.378 -9.134 1.0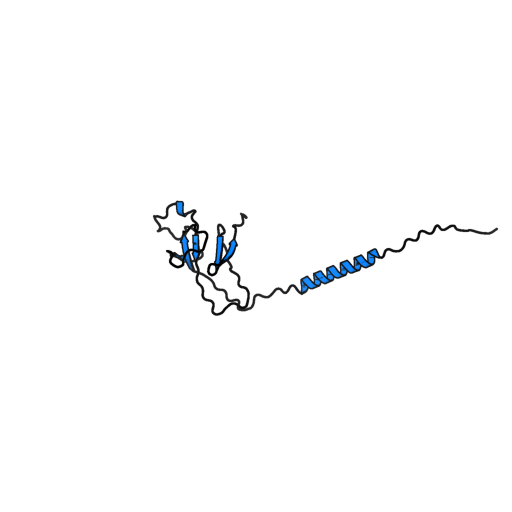0 64.94 100 ASP A C 1
ATOM 741 O O . ASP A 1 100 ? 13.481 10.036 -8.640 1.00 64.94 100 ASP A O 1
ATOM 745 N N . ALA A 1 101 ? 14.147 8.371 -9.978 1.00 74.38 101 ALA A N 1
ATOM 746 C CA . ALA A 1 101 ? 12.813 8.045 -10.473 1.00 74.38 101 ALA A CA 1
ATOM 747 C C . ALA A 1 101 ? 11.896 7.471 -9.380 1.00 74.38 101 ALA A C 1
ATOM 749 O O . ALA A 1 101 ? 12.330 6.679 -8.522 1.00 74.38 101 ALA A O 1
ATOM 750 N N . SER A 1 102 ? 10.615 7.832 -9.470 1.00 85.31 102 SER A N 1
ATOM 751 C CA . SER A 1 102 ? 9.553 7.351 -8.591 1.00 85.31 102 SER A CA 1
ATOM 752 C C . SER A 1 102 ? 9.360 5.843 -8.744 1.00 85.31 102 SER A C 1
ATOM 754 O O . SER A 1 102 ? 9.537 5.259 -9.819 1.00 85.31 102 SER A O 1
ATOM 756 N N . ARG A 1 103 ? 9.011 5.179 -7.639 1.00 88.94 103 ARG A N 1
ATOM 757 C CA . ARG A 1 103 ? 8.753 3.737 -7.620 1.00 88.94 103 ARG A CA 1
ATOM 758 C C . ARG A 1 103 ? 7.362 3.451 -7.105 1.00 88.94 103 ARG A C 1
ATOM 760 O O . ARG A 1 103 ? 6.997 3.867 -6.009 1.00 88.94 103 ARG A O 1
ATOM 767 N N . TRP A 1 104 ? 6.642 2.649 -7.865 1.00 93.38 104 TRP A N 1
ATOM 768 C CA . TRP A 1 104 ? 5.390 2.060 -7.449 1.00 93.38 104 TRP A CA 1
ATOM 769 C C . TRP A 1 104 ? 5.644 0.673 -6.881 1.00 93.38 104 TRP A C 1
ATOM 771 O O . TRP A 1 104 ? 6.322 -0.138 -7.509 1.00 93.38 104 TRP A O 1
ATOM 781 N N . TYR A 1 105 ? 5.073 0.399 -5.710 1.00 94.25 105 TYR A N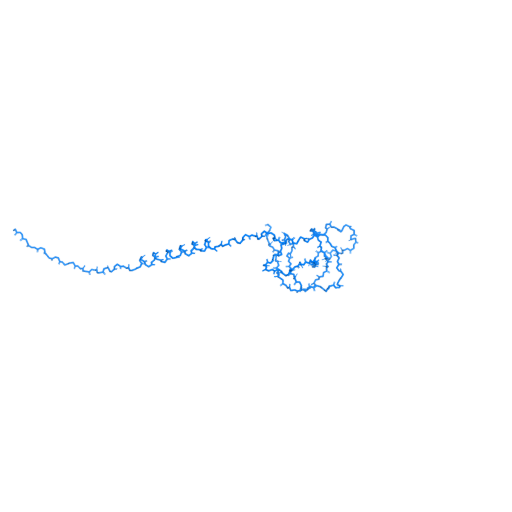 1
ATOM 782 C CA . TYR A 1 105 ? 4.999 -0.940 -5.137 1.00 94.25 105 TYR A CA 1
ATOM 783 C C . TYR A 1 105 ? 3.545 -1.396 -5.142 1.00 94.25 105 TYR A C 1
ATOM 785 O O . TYR A 1 105 ? 2.652 -0.654 -4.730 1.00 94.25 105 TYR A O 1
ATOM 793 N N . ARG A 1 106 ? 3.309 -2.624 -5.594 1.00 95.44 106 ARG A N 1
ATOM 794 C CA . ARG A 1 106 ? 1.995 -3.260 -5.626 1.00 95.44 106 ARG A CA 1
ATOM 795 C C . ARG A 1 106 ? 2.041 -4.558 -4.844 1.00 95.44 106 ARG A C 1
ATOM 797 O O . ARG A 1 106 ? 2.915 -5.393 -5.048 1.00 95.44 106 ARG A O 1
ATOM 804 N N . MET A 1 107 ? 1.070 -4.736 -3.962 1.00 94.12 107 MET A N 1
ATOM 805 C CA . MET A 1 107 ? 0.876 -5.968 -3.209 1.00 94.12 107 MET A CA 1
ATOM 806 C C . MET A 1 107 ? -0.556 -6.443 -3.412 1.00 94.12 107 MET A C 1
ATOM 808 O O . MET A 1 107 ? -1.476 -5.633 -3.527 1.00 94.12 107 MET A O 1
ATOM 812 N N . LYS A 1 108 ? -0.742 -7.760 -3.436 1.00 92.31 108 LYS A N 1
ATOM 813 C CA . LYS A 1 108 ? -2.057 -8.396 -3.510 1.00 92.31 108 LYS A CA 1
ATOM 814 C C . LYS A 1 108 ? -2.212 -9.281 -2.284 1.00 92.31 108 LYS A C 1
ATOM 816 O O . LYS A 1 108 ? -1.302 -10.034 -1.951 1.00 92.31 108 LYS A O 1
ATOM 821 N N . PHE A 1 109 ? -3.352 -9.185 -1.619 1.00 89.19 109 PHE A N 1
ATOM 822 C CA . PHE A 1 109 ? -3.700 -10.048 -0.500 1.00 89.19 109 PHE A CA 1
ATOM 823 C C . PHE A 1 109 ? -5.185 -10.375 -0.557 1.00 89.19 109 PHE A C 1
ATOM 825 O O . PHE A 1 109 ? -5.990 -9.571 -1.025 1.00 89.19 109 PHE A O 1
ATOM 832 N N . ALA A 1 110 ? -5.531 -11.575 -0.103 1.00 88.31 110 ALA A N 1
ATOM 833 C CA . ALA A 1 110 ? -6.910 -12.015 0.001 1.00 88.31 110 ALA A CA 1
ATOM 834 C C . ALA A 1 110 ? -7.413 -11.804 1.431 1.00 88.31 110 ALA A C 1
ATOM 836 O O . ALA A 1 110 ? -6.691 -12.057 2.399 1.00 88.31 110 ALA A O 1
ATOM 837 N N . LEU A 1 111 ? -8.663 -11.367 1.541 1.00 85.75 111 LEU A N 1
ATOM 838 C CA . LEU A 1 111 ? -9.400 -11.308 2.795 1.00 85.75 111 LEU A CA 1
ATOM 839 C C . LEU A 1 111 ? -10.420 -12.440 2.800 1.00 85.75 111 LEU A C 1
ATOM 841 O O . LEU A 1 111 ? -11.144 -12.611 1.823 1.00 85.75 111 LEU A O 1
ATOM 845 N N . ALA A 1 112 ? -10.485 -13.201 3.892 1.00 84.12 112 ALA A N 1
ATOM 846 C CA . ALA A 1 112 ? -11.466 -14.279 4.028 1.00 84.12 112 ALA A CA 1
ATOM 847 C C . ALA A 1 112 ? -12.908 -13.744 4.126 1.00 84.12 112 ALA A C 1
ATOM 849 O O . ALA A 1 112 ? -13.853 -14.418 3.730 1.00 84.12 112 ALA A O 1
ATOM 850 N N . ALA A 1 113 ? -13.072 -12.524 4.643 1.00 83.88 113 ALA A N 1
ATOM 851 C CA . ALA A 1 113 ? -14.342 -11.818 4.739 1.00 83.88 113 ALA A CA 1
ATOM 852 C C . ALA A 1 113 ? -14.108 -10.300 4.774 1.00 83.88 113 ALA A C 1
ATOM 854 O O . ALA A 1 113 ? -12.999 -9.838 5.053 1.00 83.88 113 ALA A O 1
ATOM 855 N N . VAL A 1 114 ? -15.164 -9.519 4.528 1.00 83.69 114 VAL A N 1
ATOM 856 C CA . VAL A 1 114 ? -15.122 -8.061 4.702 1.00 83.69 114 VAL A CA 1
ATOM 857 C C . VAL A 1 114 ? -14.893 -7.736 6.185 1.00 83.69 114 VAL A C 1
ATOM 859 O O . VAL A 1 114 ? -15.659 -8.210 7.032 1.00 83.69 114 VAL A O 1
ATOM 862 N N . PRO A 1 115 ? -13.870 -6.933 6.529 1.00 82.12 115 PRO A N 1
ATOM 863 C CA . PRO A 1 115 ? -13.623 -6.543 7.907 1.00 82.12 115 PRO A CA 1
ATOM 864 C C . PRO A 1 115 ? -14.805 -5.810 8.540 1.00 82.12 115 PRO A C 1
ATOM 866 O O . PRO A 1 115 ? -15.295 -4.823 7.999 1.00 82.12 115 PRO A O 1
ATOM 869 N N . LYS A 1 116 ? -15.230 -6.263 9.725 1.00 84.38 116 LYS A N 1
ATOM 870 C CA . 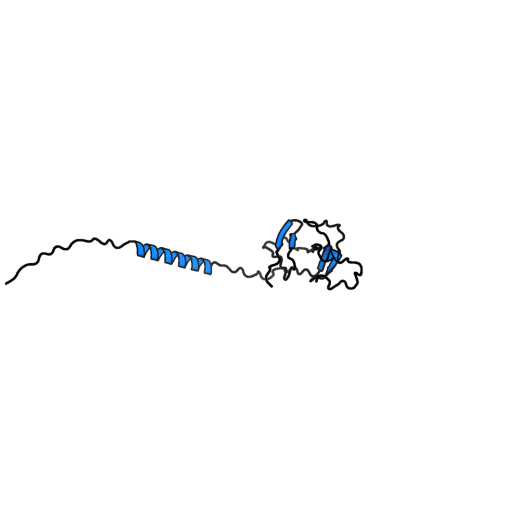LYS A 1 116 ? -16.249 -5.576 10.544 1.00 84.38 116 LYS A CA 1
ATOM 871 C C . LYS A 1 116 ? -15.663 -4.477 11.439 1.00 84.38 116 LYS A C 1
ATOM 873 O O . LYS A 1 116 ? -16.404 -3.670 11.985 1.00 84.38 116 LYS A O 1
ATOM 878 N N . ALA A 1 117 ? -14.343 -4.473 11.603 1.00 83.75 117 ALA A N 1
ATOM 879 C CA . ALA A 1 117 ? -13.586 -3.517 12.401 1.00 83.75 117 ALA A CA 1
ATOM 880 C C . ALA A 1 117 ? -12.621 -2.732 11.494 1.00 83.75 117 ALA A C 1
ATOM 882 O O . ALA A 1 117 ? -12.234 -3.253 10.442 1.00 83.75 117 ALA A O 1
ATOM 883 N N . PRO A 1 118 ? -12.213 -1.507 11.878 1.00 85.06 118 PRO A N 1
ATOM 884 C CA . PRO A 1 118 ? -11.237 -0.737 11.117 1.00 85.06 118 PRO A CA 1
ATOM 885 C C . PRO A 1 118 ? -9.897 -1.470 11.039 1.00 85.06 118 PRO A C 1
ATOM 887 O O . PRO A 1 118 ? -9.468 -2.130 11.985 1.00 85.06 118 PRO A O 1
ATOM 890 N N . TRP A 1 119 ? -9.239 -1.346 9.889 1.00 85.62 119 TRP A N 1
ATOM 891 C CA . TRP A 1 119 ? -7.923 -1.922 9.631 1.00 85.62 119 TRP A CA 1
ATOM 892 C C . TRP A 1 119 ? -6.873 -0.829 9.528 1.00 85.62 119 TRP A C 1
ATOM 894 O O . TRP A 1 119 ? -7.159 0.295 9.121 1.00 85.62 119 TRP A O 1
ATOM 904 N N . MET A 1 120 ? -5.640 -1.190 9.866 1.00 87.75 120 MET A N 1
ATOM 905 C CA . MET A 1 120 ? -4.491 -0.302 9.800 1.00 87.75 120 MET A CA 1
ATOM 906 C C . MET A 1 120 ? -3.456 -0.868 8.835 1.00 87.75 120 MET A C 1
ATOM 908 O O . MET A 1 120 ? -3.090 -2.040 8.915 1.00 87.75 120 MET A O 1
ATOM 912 N N . VAL A 1 121 ? -2.950 -0.013 7.947 1.00 88.69 121 VAL A N 1
ATOM 913 C CA . VAL A 1 121 ? -1.751 -0.309 7.163 1.00 88.69 121 VAL A CA 1
ATOM 914 C C . VAL A 1 121 ? -0.548 0.121 7.989 1.00 88.69 121 VAL A C 1
ATOM 916 O O . VAL A 1 121 ? -0.364 1.308 8.250 1.00 88.69 121 VAL A O 1
ATOM 919 N N . TYR A 1 122 ? 0.265 -0.845 8.407 1.00 89.44 122 TYR A N 1
ATOM 920 C CA . TYR A 1 122 ? 1.477 -0.586 9.173 1.00 89.44 122 TYR A CA 1
ATOM 921 C C . TYR A 1 122 ? 2.714 -0.707 8.279 1.00 89.44 122 TYR A C 1
ATOM 923 O O . TYR A 1 122 ? 3.019 -1.780 7.759 1.00 89.44 122 TYR A O 1
ATOM 931 N N . LEU A 1 123 ? 3.431 0.405 8.113 1.00 87.94 123 LEU A N 1
ATOM 932 C CA . LEU A 1 123 ? 4.694 0.485 7.384 1.00 87.94 123 LEU A CA 1
ATOM 933 C C . LEU A 1 123 ? 5.791 0.876 8.379 1.00 87.94 123 LEU A C 1
ATOM 935 O O . LEU A 1 123 ? 5.862 2.045 8.753 1.00 87.94 123 LEU A O 1
ATOM 939 N N . PRO A 1 124 ? 6.656 -0.064 8.812 1.00 87.06 124 PRO A N 1
ATOM 940 C CA . PRO A 1 124 ? 7.687 0.237 9.803 1.00 87.06 124 PRO A CA 1
ATOM 941 C C . PRO A 1 124 ? 8.638 1.349 9.354 1.00 87.06 124 PRO A C 1
ATOM 943 O O . PRO A 1 124 ? 9.112 2.131 10.172 1.00 87.06 124 PRO A O 1
ATOM 94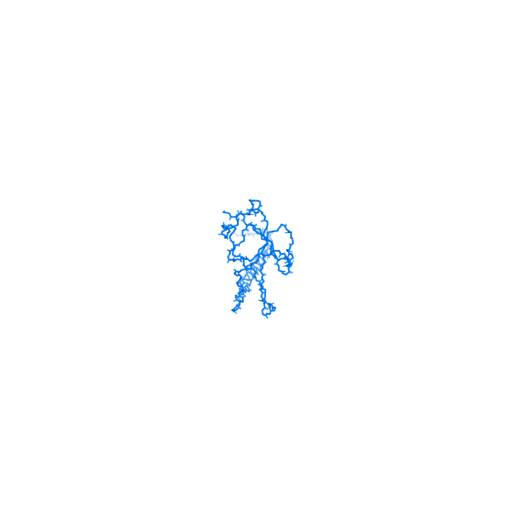6 N N . ARG A 1 125 ? 8.945 1.396 8.050 1.00 84.94 125 ARG A N 1
ATOM 947 C CA . ARG A 1 125 ? 9.751 2.440 7.411 1.00 84.94 125 ARG A CA 1
ATOM 948 C C . ARG A 1 125 ? 9.291 2.647 5.973 1.00 84.94 125 ARG A C 1
ATOM 950 O O . ARG A 1 125 ? 9.177 1.680 5.223 1.00 84.94 125 ARG A O 1
ATOM 957 N N . LEU A 1 126 ? 9.112 3.906 5.591 1.00 86.56 126 LEU A N 1
ATOM 958 C CA . LEU A 1 126 ? 8.900 4.341 4.214 1.00 86.56 126 LEU A CA 1
ATOM 959 C C . LEU A 1 126 ? 9.851 5.513 3.949 1.00 86.56 126 LEU A C 1
ATOM 961 O O . LEU A 1 126 ? 9.596 6.632 4.385 1.00 86.56 126 LEU A O 1
ATOM 965 N N . ARG A 1 127 ? 10.994 5.227 3.316 1.00 81.38 127 ARG A N 1
ATOM 966 C CA . ARG A 1 127 ? 11.981 6.263 2.977 1.00 81.38 127 ARG A CA 1
ATOM 967 C C . ARG A 1 127 ? 11.433 7.158 1.871 1.00 81.38 127 ARG A C 1
ATOM 969 O O . ARG A 1 127 ? 10.723 6.661 1.006 1.00 81.38 127 ARG A O 1
ATOM 976 N N . ASP A 1 128 ? 11.785 8.439 1.925 1.00 81.56 128 ASP A N 1
ATOM 977 C CA . ASP A 1 128 ? 11.424 9.464 0.935 1.00 81.56 128 ASP A CA 1
ATOM 978 C C . ASP A 1 128 ? 9.908 9.774 0.870 1.00 81.56 128 ASP A C 1
ATOM 980 O O . ASP A 1 128 ? 9.435 10.506 0.001 1.00 81.56 128 ASP A O 1
ATOM 984 N N . GLY A 1 129 ? 9.129 9.252 1.829 1.00 87.44 129 GLY A N 1
ATOM 985 C CA . GLY A 1 129 ? 7.675 9.387 1.860 1.00 87.44 129 GLY A CA 1
ATOM 986 C C . GLY A 1 129 ? 6.978 8.627 0.726 1.00 87.44 129 GLY A C 1
ATOM 987 O O . GLY A 1 129 ? 7.524 7.708 0.118 1.00 87.44 129 GLY A O 1
ATOM 988 N N . GLY A 1 130 ? 5.718 8.968 0.465 1.00 90.62 130 GLY A N 1
ATOM 989 C CA . GLY A 1 130 ? 4.964 8.391 -0.642 1.00 90.62 130 GLY A CA 1
ATOM 990 C C . GLY A 1 130 ? 3.455 8.513 -0.501 1.00 90.62 130 GLY A C 1
ATOM 991 O O . GLY A 1 130 ? 2.924 9.077 0.454 1.00 90.62 130 GLY A O 1
ATOM 992 N N . ARG A 1 131 ? 2.743 7.956 -1.478 1.00 94.31 131 ARG A N 1
ATOM 993 C CA . ARG A 1 131 ? 1.280 7.877 -1.490 1.00 94.31 131 ARG A CA 1
ATOM 994 C C . ARG A 1 131 ? 0.849 6.420 -1.437 1.00 94.31 131 ARG A C 1
ATOM 996 O O . ARG A 1 131 ? 1.406 5.580 -2.137 1.00 94.31 131 ARG A O 1
ATOM 1003 N N . ILE A 1 132 ? -0.145 6.135 -0.606 1.00 94.06 132 ILE A N 1
ATOM 1004 C CA . ILE A 1 132 ? -0.673 4.791 -0.387 1.00 94.06 132 ILE A CA 1
ATOM 1005 C C . ILE A 1 132 ? -2.052 4.723 -1.019 1.00 94.06 132 ILE A C 1
ATOM 1007 O O . ILE A 1 132 ? -2.927 5.525 -0.691 1.00 94.06 132 ILE A O 1
ATOM 1011 N N . PHE A 1 133 ? -2.250 3.743 -1.893 1.00 95.25 133 PHE A N 1
ATOM 1012 C CA . PHE A 1 133 ? -3.521 3.494 -2.558 1.00 95.25 133 PHE A CA 1
ATOM 1013 C C . PHE A 1 133 ? -4.032 2.097 -2.212 1.00 95.25 133 PHE A C 1
ATOM 1015 O O . PHE A 1 133 ? -3.252 1.149 -2.138 1.00 95.25 133 PHE A O 1
ATOM 1022 N N . VAL A 1 134 ? -5.346 1.959 -2.051 1.00 93.06 134 VAL A N 1
ATOM 1023 C CA . VAL A 1 134 ? -6.033 0.672 -1.883 1.00 93.06 134 VAL A CA 1
ATOM 1024 C C . VAL A 1 134 ? -7.120 0.580 -2.941 1.00 93.06 134 VAL A C 1
ATOM 1026 O O . VAL A 1 134 ? -7.982 1.454 -3.020 1.00 93.06 134 VAL A O 1
ATOM 1029 N N . ASN A 1 135 ? -7.067 -0.456 -3.783 1.00 92.06 135 ASN A N 1
ATOM 1030 C CA . ASN A 1 135 ? -8.011 -0.658 -4.891 1.00 92.06 135 ASN A CA 1
ATOM 1031 C C . ASN A 1 135 ? -8.209 0.610 -5.750 1.00 92.06 135 ASN A C 1
ATOM 1033 O O . ASN A 1 135 ? -9.329 0.979 -6.093 1.00 92.06 135 ASN A O 1
ATOM 1037 N N . GLY A 1 136 ? -7.113 1.321 -6.038 1.00 93.06 136 GLY A N 1
ATOM 1038 C CA . GLY A 1 136 ? -7.110 2.552 -6.837 1.00 93.06 136 GLY A CA 1
ATOM 1039 C C . GLY A 1 136 ? -7.477 3.837 -6.084 1.00 93.06 136 GLY A C 1
ATOM 1040 O O . GLY A 1 136 ? -7.274 4.922 -6.621 1.00 93.06 136 GLY A O 1
ATOM 1041 N N . ARG A 1 137 ? -7.963 3.761 -4.838 1.00 93.94 137 ARG A N 1
ATOM 1042 C CA . ARG A 1 137 ? -8.329 4.938 -4.033 1.00 93.94 137 ARG A CA 1
ATOM 1043 C C . ARG A 1 137 ? -7.169 5.366 -3.142 1.00 93.94 137 ARG A C 1
ATOM 1045 O O . ARG A 1 137 ? -6.555 4.523 -2.491 1.00 93.94 137 ARG A O 1
ATOM 1052 N N . LEU A 1 138 ? -6.880 6.666 -3.098 1.00 94.94 138 LEU A N 1
ATOM 1053 C CA . LEU A 1 138 ? -5.868 7.225 -2.201 1.00 94.94 138 LEU A CA 1
ATOM 1054 C C . LEU A 1 138 ? -6.320 7.042 -0.746 1.00 94.94 138 LEU A C 1
ATOM 1056 O O . LEU A 1 138 ? -7.389 7.514 -0.368 1.00 94.94 138 LEU A O 1
ATOM 1060 N N . LEU A 1 139 ? -5.500 6.362 0.050 1.00 93.31 139 LEU A N 1
ATOM 1061 C CA . LEU A 1 139 ? -5.714 6.166 1.481 1.00 93.31 139 LEU A CA 1
ATOM 1062 C C . LEU A 1 139 ? -4.975 7.231 2.295 1.00 93.31 139 LEU A C 1
ATOM 1064 O O . LEU A 1 139 ? -5.536 7.797 3.227 1.00 93.31 139 LEU A O 1
ATOM 1068 N N . ALA A 1 140 ? -3.710 7.486 1.954 1.00 91.88 140 ALA A N 1
ATOM 1069 C CA . ALA A 1 140 ? -2.855 8.405 2.695 1.00 91.88 140 ALA A CA 1
ATOM 1070 C C . ALA A 1 140 ? -1.709 8.947 1.833 1.00 91.88 140 ALA A C 1
ATOM 1072 O O . ALA A 1 140 ? -1.254 8.295 0.890 1.00 91.88 140 ALA A O 1
ATOM 1073 N N . SER A 1 141 ? -1.204 10.120 2.212 1.00 92.94 141 SER A N 1
ATOM 1074 C CA . SER A 1 141 ? 0.073 10.659 1.746 1.00 92.94 141 SER A CA 1
ATOM 1075 C C . SER A 1 141 ? 0.996 10.796 2.950 1.00 92.94 141 SER A C 1
ATOM 1077 O O . SER A 1 141 ? 0.683 11.515 3.894 1.00 92.94 141 SER A O 1
ATOM 1079 N N . VAL A 1 142 ? 2.126 10.105 2.915 1.00 89.12 142 VAL A N 1
ATOM 1080 C CA . VAL A 1 142 ? 3.145 10.126 3.961 1.00 89.12 142 VAL A CA 1
ATOM 1081 C C . VAL A 1 142 ? 4.261 11.039 3.483 1.00 89.12 142 VAL A C 1
ATOM 1083 O O . VAL A 1 142 ? 4.853 10.800 2.433 1.00 89.12 142 VAL A O 1
ATOM 1086 N N . ARG A 1 143 ? 4.542 12.104 4.229 1.00 85.88 143 ARG A N 1
ATOM 1087 C CA . ARG A 1 143 ? 5.760 12.890 4.017 1.00 85.88 143 ARG A CA 1
ATOM 1088 C C . ARG A 1 143 ? 6.899 12.233 4.782 1.00 85.88 143 ARG A C 1
ATOM 1090 O O . ARG A 1 143 ? 6.667 11.655 5.843 1.00 85.88 143 ARG A O 1
ATOM 1097 N N . GLN A 1 144 ? 8.110 12.317 4.246 1.00 70.56 144 GLN A N 1
ATOM 1098 C CA . GLN A 1 144 ? 9.287 12.052 5.060 1.00 70.56 144 GLN A CA 1
ATOM 1099 C C . GLN A 1 144 ? 9.280 13.048 6.227 1.00 70.56 144 GLN A C 1
ATOM 1101 O O . GLN A 1 144 ? 9.012 14.230 6.020 1.00 70.56 144 GLN A O 1
ATOM 1106 N N . SER A 1 145 ? 9.481 12.566 7.454 1.00 61.22 145 SER A N 1
ATOM 1107 C CA . SER A 1 145 ? 9.758 13.464 8.571 1.00 61.22 145 SER A CA 1
ATOM 1108 C C . SER A 1 145 ? 11.198 13.939 8.431 1.00 61.22 145 SER A C 1
ATOM 1110 O O . SER A 1 145 ? 12.091 13.093 8.384 1.00 61.22 145 SER A O 1
ATOM 1112 N N . ASP A 1 146 ? 11.423 15.250 8.425 1.00 47.97 146 ASP A N 1
ATOM 1113 C CA . ASP A 1 146 ? 12.757 15.876 8.379 1.00 47.97 146 ASP A CA 1
ATOM 1114 C C . ASP A 1 146 ? 13.561 15.696 9.689 1.00 47.97 146 ASP A C 1
ATOM 1116 O O . ASP A 1 146 ? 14.418 16.506 10.022 1.00 47.97 146 ASP A O 1
ATOM 1120 N N . ALA A 1 147 ? 13.253 14.664 10.478 1.00 40.84 147 ALA A N 1
ATOM 1121 C CA . ALA A 1 147 ? 13.919 14.376 11.739 1.00 40.84 147 ALA A CA 1
ATOM 1122 C C . ALA A 1 147 ? 15.071 13.392 11.493 1.00 40.84 147 ALA A C 1
ATOM 1124 O O . ALA A 1 147 ? 14.870 12.174 11.541 1.00 40.84 147 ALA A O 1
ATOM 1125 N N . ASP A 1 148 ? 16.240 13.959 11.197 1.00 42.81 148 ASP A N 1
ATOM 1126 C CA . ASP A 1 148 ? 17.545 13.359 11.492 1.00 42.81 148 ASP A CA 1
ATOM 1127 C C . ASP A 1 148 ? 17.950 13.669 12.945 1.00 42.81 148 ASP A C 1
ATOM 1129 O O . ASP A 1 148 ? 17.682 14.804 13.412 1.00 42.81 148 ASP A O 1
#

Sequence (148 aa):
MAGRSLNRRRWIDSRPGVGPLLFALAAAALVALAAWIATTGTRTPAAPGAQVHRLASAEVLVDDATSPPPNAANWQPVALPDRRGAGRRDAGRWSASRRDASRWYRMKFALAAVPKAPWMVYLPRLRDGGRIFVNGRLLASVRQSDAD

Secondary structure (DSSP, 8-state):
--------------PPPSHHHHHHHHHHHHHHHHHHHHHH----PPPTT-------EEEEEE---SSPPPTTS--EEEESS--TTTT-SS-TT--GGGGSS-EEEE-----SS--SS------S--TT-EEEEETTEEEEEEPPP---

pLDDT: mean 74.92, std 17.53, range [40.0, 95.44]

Foldseek 3Di:
DDDDDDDDDDDDPPDDDPPVVVVVVVVVVVVVVVVVCVVPVPPPPDPVCPPDDDDQKWWKDFDQDPFDDDPPPPTHIDTPPDDVPPPPPPCPDDDPVSSPTDMDIGDDDDDPDDDPDDDDDDDVDDPQWAWDDDPRHTDDTGHPDPDD

Radius of gyration: 34.44 Å; chains: 1; bounding box: 50×76×104 Å